Protein AF-A0A428Z2P2-F1 (afdb_monomer_lite)

Secondary structure (DSSP, 8-state):
-------EEEEEE-TTHHHHHHHHHHHS-TT-SSEEEEEE---SSS--SHHHHHHHHSSS-EEE--TTEE--TT-EEEPPTTSEEEEETTEEEEE-PPPBTTBSS-HHHHHHHHHHHHGGGEEEEEEEEPP----SS--SHHHHHHHHHHHHHTTTTSS-----------SSEEEEEEE--

Foldseek 3Di:
DPPQAQAEEEEEEEVVCLVVLLVVQLPDDQQFNHEYEYEYFDDADDWDCSQVSSVVSHNARGDAADAFAAGGGRYYHYHTAQWAFAAAQRHTHTHNDDDDVNGVNDSLRHVVRCCVHPNQSYKYKYKFAQDPDPDPDDDDRVVSVVVVCCSQVVPVPDDFDFDQPDQDDDDRITIGIGGGD

pLDDT: mean 74.67, std 24.57, range [29.12, 98.25]

Organism: Kibdelosporangium aridum (NCBI:txid2030)

Structure (mmCIF, N/CA/C/O backbone):
data_AF-A0A428Z2P2-F1
#
_entry.id   AF-A0A428Z2P2-F1
#
loop_
_atom_site.group_PDB
_atom_site.id
_atom_site.type_symbol
_atom_site.label_atom_id
_atom_site.label_alt_id
_atom_site.label_comp_id
_atom_site.label_asym_id
_atom_site.label_entity_id
_atom_site.label_seq_id
_atom_site.pdbx_PDB_ins_code
_atom_site.Cartn_x
_atom_site.Cartn_y
_atom_site.Cartn_z
_atom_site.occupancy
_atom_site.B_iso_or_equiv
_atom_site.auth_seq_id
_atom_site.auth_comp_id
_atom_site.auth_asym_id
_atom_site.auth_atom_id
_atom_site.pdbx_PDB_model_num
ATOM 1 N N . MET A 1 1 ? -14.274 22.679 12.645 1.00 42.59 1 MET A N 1
ATOM 2 C CA . MET A 1 1 ? -13.716 21.729 11.657 1.00 42.59 1 MET A CA 1
ATOM 3 C C . MET A 1 1 ? -13.720 20.343 12.272 1.00 42.59 1 MET A C 1
ATOM 5 O O . MET A 1 1 ? -13.243 20.205 13.392 1.00 42.59 1 MET A O 1
ATOM 9 N N . ALA A 1 2 ? -14.299 19.346 11.597 1.00 45.47 2 ALA A N 1
ATOM 10 C CA . ALA A 1 2 ? -14.124 17.954 12.011 1.00 45.47 2 ALA A CA 1
ATOM 11 C C . ALA A 1 2 ? -12.621 17.605 11.951 1.00 45.47 2 ALA A C 1
ATOM 13 O O . ALA A 1 2 ? -11.934 18.127 11.069 1.00 45.47 2 ALA A O 1
ATOM 14 N N . PRO A 1 3 ? -12.087 16.790 12.877 1.00 49.44 3 PRO A N 1
ATOM 15 C CA . PRO A 1 3 ? -10.676 16.415 12.845 1.00 49.44 3 PRO A CA 1
ATOM 16 C C . PRO A 1 3 ? -10.346 15.764 11.496 1.00 49.44 3 PRO A C 1
ATOM 18 O O . PRO A 1 3 ? -11.085 14.882 11.054 1.00 49.44 3 PRO A O 1
ATOM 21 N N . GLN A 1 4 ? -9.258 16.197 10.847 1.00 55.97 4 GLN A N 1
ATOM 22 C CA . GLN A 1 4 ? -8.753 15.543 9.637 1.00 55.97 4 GLN A CA 1
ATOM 23 C C . GLN A 1 4 ? -8.480 14.069 9.960 1.00 55.97 4 GLN A C 1
ATOM 25 O O . GLN A 1 4 ? -7.662 13.744 10.825 1.00 55.97 4 GLN A O 1
ATOM 30 N N . ARG A 1 5 ? -9.223 13.170 9.308 1.00 69.25 5 ARG A N 1
ATOM 31 C CA . ARG A 1 5 ? -9.044 11.725 9.442 1.00 69.25 5 ARG A CA 1
ATOM 32 C C . ARG A 1 5 ? -8.078 11.269 8.361 1.00 69.25 5 ARG A C 1
ATOM 34 O O . ARG A 1 5 ? -8.353 11.463 7.184 1.00 69.25 5 ARG A O 1
ATOM 41 N N . HIS A 1 6 ? -6.975 10.662 8.782 1.00 75.31 6 HIS A N 1
ATOM 42 C CA . HIS A 1 6 ? -6.112 9.914 7.881 1.00 75.31 6 HIS A CA 1
ATOM 43 C C . HIS A 1 6 ? -6.680 8.501 7.802 1.00 75.31 6 HIS A C 1
ATOM 45 O O . HIS A 1 6 ? -6.649 7.777 8.800 1.00 75.31 6 HIS A O 1
ATOM 51 N N . ASP A 1 7 ? -7.273 8.142 6.672 1.00 87.00 7 ASP A N 1
ATOM 52 C CA . ASP A 1 7 ? -7.962 6.862 6.493 1.00 87.00 7 ASP A CA 1
ATOM 53 C C . ASP A 1 7 ? -7.329 5.965 5.424 1.00 87.00 7 ASP A C 1
ATOM 55 O O . ASP A 1 7 ? -7.784 4.833 5.245 1.00 87.00 7 ASP A O 1
ATOM 59 N N . LEU A 1 8 ? -6.210 6.396 4.829 1.00 93.00 8 LEU A N 1
ATOM 60 C CA . LEU A 1 8 ? -5.333 5.553 4.022 1.00 93.00 8 LEU A CA 1
ATOM 61 C C . LEU A 1 8 ? -3.859 5.735 4.413 1.00 93.00 8 LEU A C 1
ATOM 63 O O . LEU A 1 8 ? -3.322 6.840 4.429 1.00 93.00 8 LEU A O 1
ATOM 67 N N . ILE A 1 9 ? -3.183 4.621 4.672 1.00 94.88 9 ILE A N 1
ATOM 68 C CA . ILE A 1 9 ? -1.730 4.543 4.823 1.00 94.88 9 ILE A CA 1
ATOM 69 C C . ILE A 1 9 ? -1.190 3.787 3.610 1.00 94.88 9 ILE A C 1
ATOM 71 O O . ILE A 1 9 ? -1.560 2.634 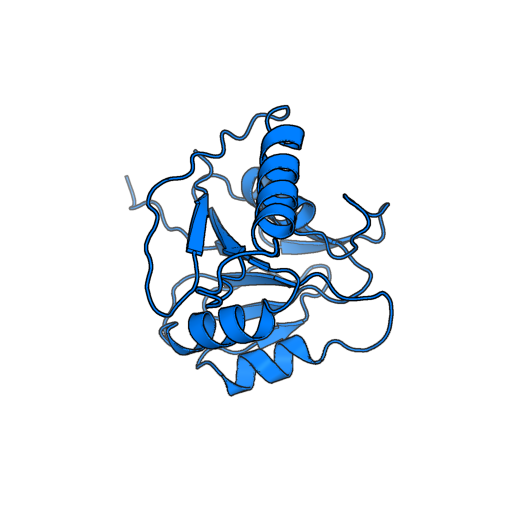3.396 1.00 94.88 9 ILE A O 1
ATOM 75 N N . VAL A 1 10 ? -0.324 4.409 2.816 1.00 94.88 10 VAL A N 1
ATOM 76 C CA . VAL A 1 10 ? 0.374 3.747 1.707 1.00 94.88 10 VAL A CA 1
ATOM 77 C C . VAL A 1 10 ? 1.792 3.397 2.139 1.00 94.88 10 VAL A C 1
ATOM 79 O O . VAL A 1 10 ? 2.497 4.229 2.702 1.00 94.88 10 VAL A O 1
ATOM 82 N N . VAL A 1 11 ? 2.204 2.153 1.916 1.00 94.75 11 VAL A N 1
ATOM 83 C CA . VAL A 1 11 ? 3.489 1.618 2.369 1.00 94.75 11 VAL A CA 1
ATOM 84 C C . VAL A 1 11 ? 4.257 1.060 1.183 1.00 94.75 11 VAL A C 1
ATOM 86 O O . VAL A 1 11 ? 3.736 0.220 0.450 1.00 94.75 11 VAL A O 1
ATOM 89 N N . GLY A 1 12 ? 5.495 1.503 1.003 1.00 92.94 12 GLY A N 1
ATOM 90 C CA . GLY A 1 12 ? 6.401 1.008 -0.025 1.00 92.94 12 GLY A CA 1
ATOM 91 C C . GLY A 1 12 ? 7.605 0.296 0.582 1.00 92.94 12 GLY A C 1
ATOM 92 O O . GLY A 1 12 ? 8.162 0.746 1.585 1.00 92.94 12 GLY A O 1
ATOM 93 N N . ALA A 1 13 ? 8.003 -0.831 -0.008 1.00 88.88 13 ALA A N 1
ATOM 94 C CA . ALA A 1 13 ? 9.204 -1.561 0.380 1.00 88.88 13 ALA A CA 1
ATOM 95 C C . ALA A 1 13 ? 9.860 -2.268 -0.824 1.00 88.88 13 ALA A C 1
ATOM 97 O O . ALA A 1 13 ? 9.191 -2.633 -1.792 1.00 88.88 13 ALA A O 1
ATOM 98 N N . SER A 1 14 ? 11.173 -2.493 -0.744 1.00 81.38 14 SER A N 1
ATOM 99 C CA . SER A 1 14 ? 11.978 -3.154 -1.789 1.00 81.38 14 SER A CA 1
ATOM 100 C C . SER A 1 14 ? 12.756 -4.352 -1.201 1.00 81.38 14 SER A C 1
ATOM 102 O O . SER A 1 14 ? 12.203 -5.122 -0.409 1.00 81.38 14 SER A O 1
ATOM 104 N N . ALA A 1 15 ? 14.024 -4.551 -1.574 1.00 68.75 15 ALA A N 1
ATOM 105 C CA . ALA A 1 15 ? 14.859 -5.672 -1.139 1.00 68.75 15 ALA A CA 1
ATOM 106 C C . ALA A 1 15 ? 14.936 -5.813 0.397 1.00 68.75 15 ALA A C 1
ATOM 108 O O . ALA A 1 15 ? 15.355 -4.900 1.107 1.00 68.75 15 ALA A O 1
ATOM 109 N N . GLY A 1 16 ? 14.555 -6.986 0.922 1.00 68.62 16 GLY A N 1
ATOM 110 C CA . GLY A 1 16 ? 14.500 -7.245 2.372 1.00 68.62 16 GLY A CA 1
ATOM 111 C C . GLY A 1 16 ? 13.356 -6.526 3.101 1.00 68.62 16 GLY A C 1
ATOM 112 O O . GLY A 1 16 ? 13.340 -6.460 4.326 1.00 68.62 16 GLY A O 1
ATOM 113 N N . GLY A 1 17 ? 12.397 -5.970 2.357 1.00 83.31 17 GLY A N 1
ATOM 114 C CA . GLY A 1 17 ? 11.257 -5.241 2.903 1.00 83.31 17 GLY A CA 1
ATOM 115 C C . GLY A 1 17 ? 10.197 -6.121 3.564 1.00 83.31 17 GLY A C 1
ATOM 116 O O . GLY A 1 17 ? 9.350 -5.606 4.288 1.00 83.31 17 GLY A O 1
ATOM 117 N N . VAL A 1 18 ? 10.224 -7.441 3.347 1.00 88.75 18 VAL A N 1
ATOM 118 C CA . VAL A 1 18 ? 9.233 -8.366 3.920 1.00 88.75 18 VAL A CA 1
ATOM 119 C C . VAL A 1 18 ? 9.318 -8.364 5.443 1.00 88.75 18 VAL A C 1
ATOM 121 O O . VAL A 1 18 ? 8.292 -8.251 6.104 1.00 88.75 18 VAL A O 1
ATOM 124 N N . GLU A 1 19 ? 10.515 -8.441 6.015 1.00 86.50 19 GLU A N 1
ATOM 125 C CA . GLU A 1 19 ? 10.742 -8.394 7.460 1.00 86.50 19 GLU A CA 1
ATOM 126 C C . GLU A 1 19 ? 10.279 -7.060 8.053 1.00 86.50 19 GLU A C 1
ATOM 128 O O . GLU A 1 19 ? 9.578 -7.054 9.064 1.00 86.50 19 GLU A O 1
ATOM 133 N N . ALA A 1 20 ? 10.589 -5.946 7.383 1.00 85.62 20 ALA A N 1
ATOM 134 C CA . ALA A 1 20 ? 10.140 -4.615 7.788 1.00 85.62 20 ALA A CA 1
ATOM 135 C C . ALA A 1 20 ? 8.607 -4.522 7.802 1.00 85.62 20 ALA A C 1
ATOM 137 O O . ALA A 1 20 ? 8.007 -4.075 8.781 1.00 85.62 20 ALA A O 1
ATOM 138 N N . LEU A 1 21 ? 7.960 -5.014 6.741 1.00 91.12 21 LEU A N 1
ATOM 139 C CA . LEU A 1 21 ? 6.506 -5.064 6.638 1.00 91.12 21 LEU A CA 1
ATOM 140 C C . LEU A 1 21 ? 5.900 -5.965 7.717 1.00 91.12 21 LEU A C 1
ATOM 142 O O . LEU A 1 21 ? 4.893 -5.592 8.307 1.00 91.12 21 LEU A O 1
ATOM 146 N N . ARG A 1 22 ? 6.505 -7.121 8.016 1.00 92.75 22 ARG A N 1
ATOM 147 C CA . ARG A 1 22 ? 6.051 -8.018 9.092 1.00 92.75 22 ARG A CA 1
ATOM 148 C C . ARG A 1 22 ? 6.098 -7.327 10.451 1.00 92.75 22 ARG A C 1
ATOM 150 O O . ARG A 1 22 ? 5.113 -7.395 11.182 1.00 92.75 22 ARG A O 1
ATOM 157 N N . SER A 1 23 ? 7.201 -6.650 10.761 1.00 89.38 23 SER A N 1
ATOM 158 C CA . SER A 1 23 ? 7.352 -5.878 11.997 1.00 89.38 23 SER A CA 1
ATOM 159 C C . SER A 1 23 ? 6.327 -4.748 12.079 1.00 89.38 23 SER A C 1
ATOM 161 O O . SER A 1 23 ? 5.662 -4.606 13.101 1.00 89.38 23 SER A O 1
ATOM 163 N N . LEU A 1 24 ? 6.120 -4.005 10.986 1.00 88.88 24 LEU A N 1
ATOM 164 C CA . LEU A 1 24 ? 5.107 -2.953 10.914 1.00 88.88 24 LEU A CA 1
ATOM 165 C C . LEU A 1 24 ? 3.704 -3.510 11.199 1.00 88.88 24 LEU A C 1
ATOM 167 O O . LEU A 1 24 ? 3.041 -3.059 12.133 1.00 88.88 24 LEU A O 1
ATOM 171 N N . VAL A 1 25 ? 3.254 -4.519 10.444 1.00 94.25 25 VAL A N 1
ATOM 172 C CA . VAL A 1 25 ? 1.882 -5.045 10.573 1.00 94.25 25 VAL A CA 1
ATOM 173 C C . VAL A 1 25 ? 1.624 -5.746 11.908 1.00 94.25 25 VAL A C 1
ATOM 175 O O . VAL A 1 25 ? 0.479 -5.770 12.359 1.00 94.25 25 VAL A O 1
ATOM 178 N N . ALA A 1 26 ? 2.662 -6.275 12.565 1.00 92.75 26 ALA A N 1
ATOM 179 C CA . ALA A 1 26 ? 2.562 -6.856 13.905 1.00 92.75 26 ALA A CA 1
ATOM 180 C C . ALA A 1 26 ? 2.195 -5.819 14.978 1.00 92.75 26 ALA A C 1
ATOM 182 O O . ALA A 1 26 ? 1.553 -6.155 15.975 1.00 92.75 26 ALA A O 1
ATOM 183 N N . THR A 1 27 ? 2.576 -4.556 14.765 1.00 91.75 27 THR A N 1
ATOM 184 C CA . THR A 1 27 ? 2.305 -3.452 15.699 1.00 91.75 27 THR A CA 1
ATOM 185 C C . THR A 1 27 ? 0.972 -2.750 15.455 1.00 91.75 27 THR A C 1
ATOM 187 O O . THR A 1 27 ? 0.522 -1.987 16.310 1.00 91.75 27 THR A O 1
ATOM 190 N N . LEU A 1 28 ? 0.312 -3.012 14.321 1.00 92.19 28 LEU A N 1
ATOM 191 C CA . LEU A 1 28 ? -0.944 -2.347 13.988 1.00 92.19 28 LEU A CA 1
ATOM 192 C C . LEU A 1 28 ? -2.079 -2.796 14.927 1.00 92.19 28 LEU A C 1
ATOM 194 O O . LEU A 1 28 ? -2.257 -3.999 15.168 1.00 92.19 28 LEU A O 1
ATOM 198 N N . PRO A 1 29 ? -2.880 -1.850 15.447 1.00 92.31 29 PRO A N 1
ATOM 199 C CA . PRO A 1 29 ? -4.005 -2.183 16.302 1.00 92.31 29 PRO A CA 1
ATOM 200 C C . PRO A 1 29 ? -5.135 -2.840 15.484 1.00 92.31 29 PRO A C 1
ATOM 202 O O . PRO A 1 29 ? -5.332 -2.500 14.316 1.00 92.31 29 PRO A O 1
ATOM 205 N N . PRO A 1 30 ? -5.898 -3.783 16.066 1.00 93.00 30 PRO A N 1
ATOM 206 C CA . PRO A 1 30 ? -6.979 -4.476 15.360 1.00 93.00 30 PRO A CA 1
ATOM 207 C C . PRO A 1 30 ? -8.170 -3.564 15.016 1.00 93.00 30 PRO A C 1
ATOM 209 O O . PRO A 1 30 ? -8.947 -3.888 14.125 1.00 93.00 30 PRO A O 1
ATOM 212 N N . ASP A 1 31 ? -8.316 -2.429 15.700 1.00 92.56 31 ASP A N 1
ATOM 213 C CA . ASP A 1 31 ? -9.352 -1.414 15.490 1.00 92.56 31 ASP A CA 1
ATOM 214 C C . ASP A 1 31 ? -8.843 -0.201 14.686 1.00 92.56 31 ASP A C 1
ATOM 216 O O . ASP A 1 31 ? -9.423 0.888 14.747 1.00 92.56 31 ASP A O 1
ATOM 220 N N . LEU A 1 32 ? -7.757 -0.381 13.918 1.00 93.38 32 LEU A N 1
ATOM 221 C CA . LEU A 1 32 ? -7.169 0.658 13.075 1.00 93.38 32 LEU A CA 1
ATOM 222 C C . LEU A 1 32 ? -8.231 1.299 12.167 1.00 93.38 32 LEU A C 1
ATOM 224 O O . LEU A 1 32 ? -8.764 0.674 11.249 1.00 93.38 32 LEU A O 1
ATOM 228 N N . ARG A 1 33 ? -8.488 2.594 12.376 1.00 94.00 33 ARG A N 1
ATOM 229 C CA . ARG A 1 33 ? -9.451 3.392 11.595 1.00 94.00 33 ARG A CA 1
ATOM 230 C C . ARG A 1 33 ? -8.862 3.926 10.283 1.00 94.00 33 ARG A C 1
ATOM 232 O O . ARG A 1 33 ? -9.156 5.051 9.896 1.00 94.00 33 ARG A O 1
ATOM 239 N N . ALA A 1 34 ? -8.031 3.121 9.629 1.00 94.12 34 ALA A N 1
ATOM 240 C CA . ALA A 1 34 ? -7.416 3.406 8.339 1.00 94.12 34 ALA A CA 1
ATOM 241 C C . ALA A 1 34 ? -7.240 2.110 7.539 1.00 94.12 34 ALA A C 1
ATOM 243 O O . ALA A 1 34 ? -7.128 1.023 8.115 1.00 94.12 34 ALA A O 1
ATOM 244 N N . ALA A 1 35 ? -7.245 2.219 6.215 1.00 96.81 35 ALA A N 1
ATOM 245 C CA . ALA A 1 35 ? -6.783 1.169 5.321 1.00 96.81 35 ALA A CA 1
ATOM 246 C C . ALA A 1 35 ? -5.256 1.228 5.205 1.00 96.81 35 ALA A C 1
ATOM 248 O O . ALA A 1 35 ? -4.665 2.300 5.336 1.00 96.81 35 ALA A O 1
ATOM 249 N N . VAL A 1 36 ? -4.617 0.095 4.916 1.00 97.56 36 VAL A N 1
ATOM 250 C CA . VAL A 1 36 ? -3.180 0.049 4.616 1.00 97.56 36 VAL A CA 1
ATOM 251 C C . VAL A 1 36 ? -2.989 -0.544 3.228 1.00 97.56 36 VAL A C 1
ATOM 253 O O . VAL A 1 36 ? -3.331 -1.700 3.016 1.00 97.56 36 VAL A O 1
ATOM 256 N N . ALA A 1 37 ? -2.449 0.214 2.281 1.00 97.88 37 ALA A N 1
ATOM 257 C CA . ALA A 1 37 ? -2.091 -0.280 0.956 1.00 97.88 37 ALA A CA 1
ATOM 258 C C . ALA A 1 37 ? -0.576 -0.479 0.878 1.00 97.88 37 ALA A C 1
ATOM 260 O O . ALA A 1 37 ? 0.182 0.423 1.212 1.00 97.88 37 ALA A O 1
ATOM 261 N N . VAL A 1 38 ? -0.127 -1.657 0.460 1.00 96.75 38 VAL A N 1
ATOM 262 C CA . VAL A 1 38 ? 1.280 -2.062 0.495 1.00 96.75 38 VAL A CA 1
ATOM 263 C C . VAL A 1 38 ? 1.753 -2.403 -0.907 1.00 96.75 38 VAL A C 1
ATOM 265 O O . VAL A 1 38 ? 1.207 -3.305 -1.542 1.00 96.75 38 VAL A O 1
ATOM 268 N N . VAL A 1 39 ? 2.822 -1.753 -1.354 1.00 95.12 39 VAL A N 1
ATOM 269 C CA . VAL A 1 39 ? 3.609 -2.175 -2.512 1.00 95.12 39 VAL A CA 1
ATOM 270 C C . VAL A 1 39 ? 4.934 -2.745 -2.024 1.00 95.12 39 VAL A C 1
ATOM 272 O O . VAL A 1 39 ? 5.695 -2.085 -1.321 1.00 95.12 39 VAL A O 1
ATOM 275 N N . LEU A 1 40 ? 5.212 -3.977 -2.436 1.00 92.31 40 LEU A N 1
ATOM 276 C CA . LEU A 1 40 ? 6.536 -4.581 -2.373 1.00 92.31 40 LEU A CA 1
ATOM 277 C C . LEU A 1 40 ? 7.006 -4.778 -3.814 1.00 92.31 40 LEU A C 1
ATOM 279 O O . LEU A 1 40 ? 6.252 -5.339 -4.611 1.00 92.31 40 LEU A O 1
ATOM 283 N N . HIS A 1 41 ? 8.221 -4.345 -4.152 1.00 88.25 41 HIS A N 1
ATOM 284 C CA . HIS A 1 41 ? 8.806 -4.670 -5.454 1.00 88.25 41 HIS A CA 1
ATOM 285 C C . HIS A 1 41 ? 8.961 -6.192 -5.573 1.00 88.25 41 HIS A C 1
ATOM 287 O O . HIS A 1 41 ? 9.747 -6.819 -4.864 1.00 88.25 41 HIS A O 1
ATOM 293 N N . LEU A 1 42 ? 8.158 -6.786 -6.453 1.00 79.12 42 LEU A N 1
ATOM 294 C CA . LEU A 1 42 ? 8.101 -8.221 -6.702 1.00 79.12 42 LEU A CA 1
ATOM 295 C C . LEU A 1 42 ? 8.470 -8.496 -8.165 1.00 79.12 42 LEU A C 1
ATOM 297 O O . LEU A 1 42 ? 8.139 -7.683 -9.032 1.00 79.12 42 LEU A O 1
ATOM 301 N N . PRO A 1 43 ? 9.137 -9.625 -8.462 1.00 74.25 43 PRO A N 1
ATOM 302 C CA . PRO A 1 43 ? 9.359 -10.046 -9.838 1.00 74.25 43 PRO A CA 1
ATOM 303 C C . PRO A 1 43 ? 8.028 -10.333 -10.548 1.00 74.25 43 PRO A C 1
ATOM 305 O O . PRO A 1 43 ? 7.017 -10.652 -9.918 1.00 74.25 43 PRO A O 1
ATOM 308 N N . VAL A 1 44 ? 8.046 -10.240 -11.878 1.00 74.69 44 VAL A N 1
ATOM 309 C CA . VAL A 1 44 ? 6.891 -10.557 -12.724 1.00 74.69 44 VAL A CA 1
ATOM 310 C C . VAL A 1 44 ? 6.606 -12.061 -12.645 1.00 74.69 44 VAL A C 1
ATOM 312 O O . VAL A 1 44 ? 7.455 -12.874 -13.008 1.00 74.69 44 VAL A O 1
ATOM 315 N N . GLY A 1 45 ? 5.406 -12.429 -12.189 1.00 68.75 45 GLY A N 1
ATOM 316 C CA . GLY A 1 45 ? 4.888 -13.798 -12.253 1.00 68.75 45 GLY A CA 1
ATOM 317 C C . GLY A 1 45 ? 4.404 -14.381 -10.922 1.00 68.75 45 GLY A C 1
ATOM 318 O O . GLY A 1 45 ? 4.990 -14.176 -9.862 1.00 68.75 45 GLY A O 1
ATOM 319 N N . GLY A 1 46 ? 3.333 -15.175 -11.007 1.00 67.88 46 GLY A N 1
ATOM 320 C CA . GLY A 1 46 ? 2.809 -15.979 -9.903 1.00 67.88 46 GLY A CA 1
ATOM 321 C C . GLY A 1 46 ? 1.865 -15.248 -8.945 1.00 67.88 46 GLY A C 1
ATOM 322 O O . GLY A 1 46 ? 1.581 -14.058 -9.063 1.00 67.88 46 GLY A O 1
ATOM 323 N N . VAL A 1 47 ? 1.351 -16.007 -7.977 1.00 76.94 47 VAL A N 1
ATOM 324 C CA . VAL A 1 47 ? 0.538 -15.475 -6.879 1.00 76.94 47 VAL A CA 1
ATOM 325 C C . VAL A 1 47 ? 1.477 -14.985 -5.785 1.00 76.94 47 VAL A C 1
ATOM 327 O O . VAL A 1 47 ? 2.310 -15.742 -5.289 1.00 76.94 47 VAL A O 1
ATOM 330 N N . SER A 1 48 ? 1.331 -13.725 -5.378 1.00 85.12 48 SER A N 1
ATOM 331 C CA . SER A 1 48 ? 2.112 -13.196 -4.263 1.00 85.12 48 SER A CA 1
ATOM 332 C C . SER A 1 48 ? 1.735 -13.899 -2.958 1.00 85.12 48 SER A C 1
ATOM 334 O O . SER A 1 48 ? 0.569 -13.926 -2.563 1.00 85.12 48 SER A O 1
ATOM 336 N N . ALA A 1 49 ? 2.735 -14.419 -2.244 1.00 90.38 49 ALA A N 1
ATOM 337 C CA . ALA A 1 49 ? 2.564 -14.921 -0.881 1.00 90.38 49 ALA A CA 1
ATOM 338 C C . ALA A 1 49 ? 2.448 -13.786 0.155 1.00 90.38 49 ALA A C 1
ATOM 340 O O . ALA A 1 49 ? 2.141 -14.048 1.322 1.00 90.38 49 ALA A O 1
ATOM 341 N N . LEU A 1 50 ? 2.676 -12.529 -0.250 1.00 92.50 50 LEU A N 1
ATOM 342 C CA . LEU A 1 50 ? 2.722 -11.376 0.647 1.00 92.50 50 LEU A CA 1
ATOM 343 C C . LEU A 1 50 ? 1.443 -11.206 1.483 1.00 92.50 50 LEU A C 1
ATOM 345 O O . LEU A 1 50 ? 1.584 -11.099 2.703 1.00 92.50 50 LEU A O 1
ATOM 349 N N . PRO A 1 51 ? 0.211 -11.274 0.925 1.00 94.81 51 PRO A N 1
ATOM 350 C CA . PRO A 1 51 ? -0.995 -11.189 1.744 1.00 94.81 51 PRO A CA 1
ATOM 351 C C . PRO A 1 51 ? -1.014 -12.224 2.871 1.00 94.81 51 PRO A C 1
ATOM 353 O O . PRO A 1 51 ? -1.328 -11.906 4.015 1.00 94.81 51 PRO A O 1
ATOM 356 N N . HIS A 1 52 ? -0.618 -13.464 2.572 1.00 95.38 52 HIS A N 1
ATOM 357 C CA . HIS A 1 52 ? -0.598 -14.546 3.550 1.00 95.38 52 HIS A CA 1
ATOM 358 C C . HIS A 1 52 ? 0.480 -14.342 4.625 1.00 95.38 52 HIS A C 1
ATOM 360 O O . HIS A 1 52 ? 0.233 -14.589 5.806 1.00 95.38 52 HIS A O 1
ATOM 366 N N . ILE A 1 53 ? 1.668 -13.872 4.237 1.00 94.75 53 ILE A N 1
ATOM 367 C CA . ILE A 1 53 ? 2.772 -13.572 5.160 1.00 94.75 53 ILE A CA 1
ATOM 368 C C . ILE A 1 53 ? 2.374 -12.463 6.140 1.00 94.75 53 ILE A C 1
ATOM 370 O O . ILE A 1 53 ? 2.543 -12.625 7.352 1.00 94.75 53 ILE A O 1
ATOM 374 N N . LEU A 1 54 ? 1.811 -11.365 5.632 1.00 95.69 54 LEU A N 1
ATOM 375 C CA . LEU A 1 54 ? 1.403 -10.230 6.460 1.00 95.69 54 LEU A CA 1
ATOM 376 C C . LEU A 1 54 ? 0.218 -10.587 7.358 1.00 95.69 54 LEU A C 1
ATOM 378 O O . LEU A 1 54 ? 0.257 -10.284 8.547 1.00 95.69 54 LEU A O 1
ATOM 382 N N . ARG A 1 55 ? -0.770 -11.330 6.841 1.00 96.06 55 ARG A N 1
ATOM 383 C CA . ARG A 1 55 ? -1.909 -11.815 7.637 1.00 96.06 55 ARG A CA 1
ATOM 384 C C . ARG A 1 55 ? -1.470 -12.662 8.830 1.00 96.06 55 ARG A C 1
ATOM 386 O O . ARG A 1 55 ? -2.083 -12.587 9.882 1.00 96.06 55 ARG A O 1
ATOM 393 N N . ARG A 1 56 ? -0.425 -13.485 8.678 1.00 96.50 56 ARG A N 1
ATOM 394 C CA . ARG A 1 56 ? 0.126 -14.289 9.788 1.00 96.50 56 ARG A CA 1
ATOM 395 C C . ARG A 1 56 ? 0.933 -13.468 10.791 1.00 96.50 56 ARG A C 1
ATOM 397 O O . ARG A 1 56 ? 1.159 -13.940 11.898 1.00 96.50 56 ARG A O 1
ATOM 404 N N . SER A 1 57 ? 1.410 -12.294 10.389 1.00 95.38 57 SER A N 1
ATOM 405 C CA . SER A 1 57 ? 2.282 -11.458 11.216 1.00 95.38 57 SER A CA 1
ATOM 406 C C . SER A 1 57 ? 1.512 -10.373 11.974 1.00 95.38 57 SER A C 1
ATOM 408 O O . SER A 1 57 ? 2.019 -9.881 12.972 1.00 95.38 57 SER A O 1
ATOM 410 N N . GLY A 1 58 ? 0.304 -10.010 11.529 1.00 93.88 58 GLY A N 1
ATOM 411 C CA . GLY A 1 58 ? -0.522 -8.957 12.122 1.00 93.88 58 GLY A CA 1
ATOM 412 C C . GLY A 1 58 ? -1.914 -9.422 12.554 1.00 93.88 58 GLY A C 1
ATOM 413 O O . GLY A 1 58 ? -2.276 -10.588 12.427 1.00 93.88 58 GLY A O 1
ATOM 414 N N . LYS A 1 59 ? -2.703 -8.477 13.078 1.00 94.69 59 LYS A N 1
ATOM 415 C CA . LYS A 1 59 ? -4.079 -8.714 13.561 1.00 94.69 59 LYS A CA 1
ATOM 416 C C . LYS A 1 59 ? -5.159 -8.348 12.542 1.00 94.69 59 LYS A C 1
ATOM 418 O O . LYS A 1 59 ? -6.295 -8.792 12.672 1.00 94.69 59 LYS A O 1
ATOM 423 N N . LEU A 1 60 ? -4.817 -7.511 11.565 1.00 96.94 60 LEU A N 1
ATOM 424 C CA . LEU A 1 60 ? -5.748 -7.052 10.541 1.00 96.94 60 LEU A CA 1
ATOM 425 C C . LEU A 1 60 ? -5.872 -8.089 9.415 1.00 96.94 60 LEU A C 1
ATOM 427 O O . LEU A 1 60 ? -4.887 -8.759 9.087 1.00 96.94 60 LEU A O 1
ATOM 431 N N . PRO A 1 61 ? -7.053 -8.220 8.786 1.00 97.12 61 PRO A N 1
ATOM 432 C CA . PRO A 1 61 ? -7.185 -8.983 7.557 1.00 97.12 61 PRO A CA 1
ATOM 433 C C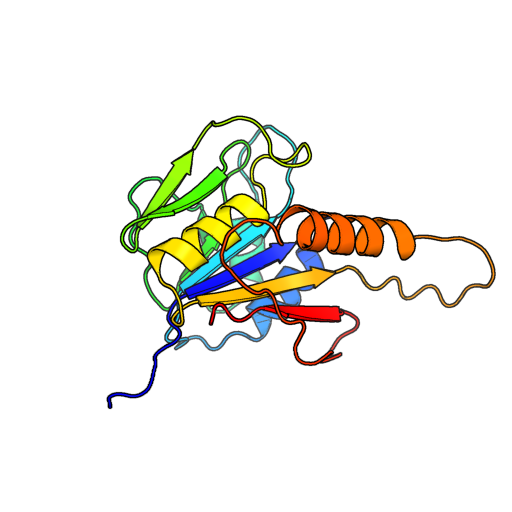 . PRO A 1 61 ? -6.267 -8.403 6.477 1.00 97.12 61 PRO A C 1
ATOM 435 O O . PRO A 1 61 ? -6.235 -7.192 6.253 1.00 97.12 61 PRO A O 1
ATOM 438 N N . THR A 1 62 ? -5.562 -9.290 5.776 1.00 97.62 62 THR A N 1
ATOM 439 C CA . THR A 1 62 ? -4.747 -8.924 4.617 1.00 97.62 62 THR A CA 1
ATOM 440 C C . THR A 1 62 ? -5.226 -9.658 3.378 1.00 97.62 62 THR A C 1
ATOM 442 O O . THR A 1 62 ? -5.370 -10.885 3.391 1.00 97.62 62 THR A O 1
ATOM 445 N N . VAL A 1 63 ? -5.433 -8.907 2.301 1.00 97.06 63 VAL A N 1
ATOM 446 C CA . VAL A 1 63 ? -5.881 -9.399 0.994 1.00 97.06 63 VAL A CA 1
ATOM 447 C C . VAL A 1 63 ? -5.016 -8.818 -0.124 1.00 97.06 63 VAL A C 1
ATOM 449 O O . VAL A 1 63 ? -4.299 -7.840 0.078 1.00 97.06 63 VAL A O 1
ATOM 452 N N . SER A 1 64 ? -5.058 -9.429 -1.308 1.00 96.50 64 SER A N 1
ATOM 453 C CA . SER A 1 64 ? -4.516 -8.786 -2.508 1.00 96.50 64 SER A CA 1
ATOM 454 C C . SER A 1 64 ? -5.449 -7.651 -2.928 1.00 96.50 64 SER A C 1
ATOM 456 O O . SER A 1 64 ? -6.667 -7.832 -2.895 1.00 96.50 64 SER A O 1
ATOM 458 N N . ALA A 1 65 ? -4.900 -6.506 -3.329 1.00 96.81 65 ALA A N 1
ATOM 459 C CA . ALA A 1 65 ? -5.682 -5.444 -3.947 1.00 96.81 65 ALA A CA 1
ATOM 460 C C . ALA A 1 65 ? -6.294 -5.964 -5.255 1.00 96.81 65 ALA A C 1
ATOM 462 O O . ALA A 1 65 ? -5.620 -6.631 -6.043 1.00 96.81 65 ALA A O 1
ATOM 463 N N . GLY A 1 66 ? -7.576 -5.677 -5.457 1.00 96.25 66 GLY A N 1
ATOM 464 C CA . GLY A 1 66 ? -8.340 -6.038 -6.644 1.00 96.25 66 GLY A CA 1
ATOM 465 C C . GLY A 1 66 ? -8.914 -4.792 -7.302 1.00 96.25 66 GLY A C 1
ATOM 466 O O . GLY A 1 66 ? -9.184 -3.794 -6.634 1.00 96.25 66 GLY A O 1
ATOM 467 N N . ASN A 1 67 ? -9.102 -4.854 -8.617 1.00 97.06 67 ASN A N 1
ATOM 468 C CA . ASN A 1 67 ? -9.643 -3.735 -9.377 1.00 97.06 67 ASN A CA 1
ATOM 469 C C . ASN A 1 67 ? -11.087 -3.416 -8.944 1.00 97.06 67 ASN A C 1
ATOM 471 O O . ASN A 1 67 ? -11.915 -4.322 -8.856 1.00 97.06 67 ASN A O 1
ATOM 475 N N . GLY A 1 68 ? -11.379 -2.142 -8.677 1.00 96.31 68 GLY A N 1
ATOM 476 C CA . GLY A 1 68 ? -12.676 -1.657 -8.194 1.00 96.31 68 GLY A CA 1
ATOM 477 C C . GLY A 1 68 ? -12.949 -1.929 -6.711 1.00 96.31 68 GLY A C 1
ATOM 478 O O . GLY A 1 68 ? -14.056 -1.682 -6.231 1.00 96.31 68 GLY A O 1
ATOM 479 N N . MET A 1 69 ? -11.979 -2.458 -5.955 1.00 97.19 69 MET A N 1
ATOM 480 C CA . MET A 1 69 ? -12.173 -2.674 -4.522 1.00 97.19 69 MET A CA 1
ATOM 481 C C . MET A 1 69 ? -12.178 -1.336 -3.772 1.00 97.19 69 MET A C 1
ATOM 483 O O . MET A 1 69 ? -11.242 -0.556 -3.934 1.00 97.19 69 MET A O 1
ATOM 487 N N . PRO A 1 70 ? -13.167 -1.071 -2.901 1.00 96.31 70 PRO A N 1
ATOM 488 C CA . PRO A 1 70 ? -13.177 0.149 -2.102 1.00 96.31 70 PRO A CA 1
ATOM 489 C C . PRO A 1 70 ? -12.060 0.140 -1.054 1.00 96.31 70 PRO A C 1
ATOM 491 O O . PRO A 1 70 ? -11.762 -0.899 -0.455 1.00 96.31 70 PRO A O 1
ATOM 494 N N . VAL A 1 71 ? -11.501 1.315 -0.767 1.00 95.12 71 VAL A N 1
ATOM 495 C CA . VAL A 1 71 ? -10.541 1.518 0.323 1.00 95.12 71 VAL A CA 1
ATOM 496 C C . VAL A 1 71 ? -11.282 1.413 1.661 1.00 95.12 71 VAL A C 1
ATOM 498 O O . VAL A 1 71 ? -11.913 2.361 2.125 1.00 95.12 71 VAL A O 1
ATOM 501 N N . ARG A 1 72 ? -11.254 0.227 2.288 1.00 95.44 72 ARG A N 1
ATOM 502 C CA . ARG A 1 72 ? -11.935 -0.013 3.577 1.00 95.44 72 ARG A CA 1
ATOM 503 C C . ARG A 1 72 ? -10.972 0.032 4.766 1.00 95.44 72 ARG A C 1
ATOM 505 O O . ARG A 1 72 ? -9.986 -0.713 4.745 1.00 95.44 72 ARG A O 1
ATOM 512 N N . PRO A 1 73 ? -11.284 0.812 5.821 1.00 95.25 73 PRO A N 1
ATOM 513 C CA . PRO A 1 73 ? -10.532 0.800 7.070 1.00 95.25 73 PRO A CA 1
ATOM 514 C C . PRO A 1 73 ? -10.415 -0.590 7.700 1.00 95.25 73 PRO A C 1
ATOM 516 O O . PRO A 1 73 ? -11.288 -1.441 7.525 1.00 95.25 73 PRO A O 1
ATOM 519 N N . GLY A 1 74 ? -9.336 -0.813 8.451 1.00 95.94 74 GLY A N 1
ATOM 520 C CA . GLY A 1 74 ? -9.092 -2.072 9.154 1.00 95.94 74 GLY A CA 1
ATOM 521 C C . GLY A 1 74 ? -8.704 -3.228 8.231 1.00 95.94 74 GLY A C 1
ATOM 522 O O . GLY A 1 74 ? -8.834 -4.382 8.618 1.00 95.94 74 GLY A O 1
ATOM 523 N N . THR A 1 75 ? -8.255 -2.945 7.005 1.00 97.62 75 THR A N 1
ATOM 524 C CA . THR A 1 75 ? -7.801 -3.961 6.045 1.00 97.62 75 THR A CA 1
ATOM 525 C C . THR A 1 75 ? -6.462 -3.567 5.439 1.00 97.62 75 THR A C 1
ATOM 527 O O . THR A 1 75 ? -6.222 -2.394 5.142 1.00 97.62 75 THR A O 1
ATOM 530 N N . ILE A 1 76 ? -5.600 -4.564 5.247 1.00 98.25 76 ILE A N 1
ATOM 531 C CA . ILE A 1 76 ? -4.327 -4.431 4.545 1.00 98.25 76 ILE A CA 1
ATOM 532 C C . ILE A 1 76 ? -4.492 -4.974 3.118 1.00 98.25 76 ILE A C 1
ATOM 534 O O . ILE A 1 76 ? -4.909 -6.116 2.920 1.00 98.25 76 ILE A O 1
ATOM 538 N N . TYR A 1 77 ? -4.136 -4.171 2.124 1.00 98.19 77 TYR A N 1
ATOM 539 C CA . TYR A 1 77 ? -4.199 -4.489 0.703 1.00 98.19 77 TYR A CA 1
ATOM 540 C C . TYR A 1 77 ? -2.785 -4.576 0.150 1.00 98.19 77 TYR A C 1
ATOM 542 O O . TYR A 1 77 ? -2.079 -3.576 0.090 1.00 98.19 77 TYR A O 1
ATOM 550 N N . ALA A 1 78 ? -2.353 -5.764 -0.254 1.00 97.06 78 ALA A N 1
ATOM 551 C CA . ALA A 1 78 ? -1.070 -5.939 -0.919 1.00 97.06 78 ALA A CA 1
ATOM 552 C C . ALA A 1 78 ? -1.246 -5.826 -2.436 1.00 97.06 78 ALA A C 1
ATOM 554 O O . ALA A 1 78 ? -2.110 -6.490 -3.009 1.00 97.06 78 ALA A O 1
ATOM 555 N N . ALA A 1 79 ? -0.416 -5.014 -3.083 1.00 96.00 79 ALA A N 1
ATOM 556 C CA . ALA A 1 79 ? -0.397 -4.893 -4.530 1.00 96.00 79 ALA A CA 1
ATOM 557 C C . ALA A 1 79 ? -0.086 -6.257 -5.179 1.00 96.00 79 ALA A C 1
ATOM 559 O O . ALA A 1 79 ? 0.877 -6.923 -4.772 1.00 96.00 79 ALA A O 1
ATOM 560 N N . PRO A 1 80 ? -0.884 -6.705 -6.164 1.00 94.75 80 PRO A N 1
ATOM 561 C CA . PRO A 1 80 ? -0.582 -7.925 -6.893 1.00 94.75 80 PRO A CA 1
ATOM 562 C C . PRO A 1 80 ? 0.658 -7.736 -7.784 1.00 94.75 80 PRO A C 1
ATOM 564 O O . PRO A 1 80 ? 0.939 -6.619 -8.227 1.00 94.75 80 PRO A O 1
ATOM 567 N N . PRO A 1 81 ? 1.397 -8.819 -8.087 1.00 92.75 81 PRO A N 1
ATOM 568 C CA . PRO A 1 81 ? 2.479 -8.780 -9.063 1.00 92.75 81 PRO A CA 1
ATOM 569 C C . PRO A 1 81 ? 1.983 -8.320 -10.437 1.00 92.75 81 PRO A C 1
ATOM 571 O O . PRO A 1 81 ? 0.827 -8.544 -10.807 1.00 92.75 81 PRO A O 1
ATOM 574 N N . ASP A 1 82 ? 2.878 -7.705 -11.204 1.00 92.62 82 ASP A N 1
ATOM 575 C CA . ASP A 1 82 ? 2.648 -7.297 -12.593 1.00 92.62 82 ASP A CA 1
ATOM 576 C C . ASP A 1 82 ? 1.504 -6.288 -12.814 1.00 92.62 82 ASP A C 1
ATOM 578 O O . ASP A 1 82 ? 1.127 -6.022 -13.949 1.00 92.62 82 ASP A O 1
ATOM 582 N N . HIS A 1 83 ? 0.992 -5.646 -11.758 1.00 94.94 83 HIS A N 1
ATOM 583 C CA . HIS A 1 83 ? 0.027 -4.550 -11.878 1.00 94.94 83 HIS A CA 1
ATOM 584 C C . HIS A 1 83 ? 0.410 -3.386 -10.970 1.00 94.94 83 HIS A C 1
ATOM 586 O O . HIS A 1 83 ? 0.706 -3.578 -9.794 1.00 94.94 83 HIS A O 1
ATOM 592 N N . HIS A 1 84 ? 0.343 -2.156 -11.473 1.00 96.00 84 HIS A N 1
ATOM 593 C CA . HIS A 1 84 ? 0.326 -0.988 -10.598 1.00 96.00 84 HIS A CA 1
ATOM 594 C C . HIS A 1 84 ? -0.989 -0.974 -9.825 1.00 96.00 84 HIS A C 1
ATOM 596 O O . HIS A 1 84 ? -2.057 -1.104 -10.418 1.00 96.00 84 HIS A O 1
ATOM 602 N N . THR A 1 85 ? -0.909 -0.812 -8.507 1.00 97.38 85 THR A N 1
ATOM 603 C CA . THR A 1 85 ? -2.083 -0.534 -7.675 1.00 97.38 85 THR A CA 1
ATOM 604 C C . THR A 1 85 ? -2.196 0.971 -7.522 1.00 97.38 85 THR A C 1
ATOM 606 O O . THR A 1 85 ? -1.310 1.597 -6.948 1.00 97.38 85 THR A O 1
ATOM 609 N N . LEU A 1 86 ? -3.262 1.537 -8.068 1.00 97.12 86 LEU A N 1
ATOM 610 C CA . LEU A 1 86 ? -3.581 2.956 -8.014 1.00 97.12 86 LEU A CA 1
ATOM 611 C C . LEU A 1 86 ? -4.766 3.184 -7.078 1.00 97.12 86 LEU A C 1
ATOM 613 O O . LEU A 1 86 ? -5.559 2.268 -6.860 1.00 97.12 86 LEU A O 1
ATOM 617 N N . VAL A 1 87 ? -4.912 4.405 -6.573 1.00 96.06 87 VAL A N 1
ATOM 618 C CA . VAL A 1 87 ? -6.121 4.858 -5.875 1.00 96.06 87 VAL A CA 1
ATOM 619 C C . VAL A 1 87 ? -6.811 5.925 -6.714 1.00 96.06 87 VAL A C 1
ATOM 621 O O . VAL A 1 87 ? -6.188 6.916 -7.087 1.00 96.06 87 VAL A O 1
ATOM 624 N N . ILE A 1 88 ? -8.082 5.700 -7.035 1.00 93.81 88 ILE A N 1
ATOM 625 C CA . ILE A 1 88 ? -8.933 6.608 -7.809 1.00 93.81 88 ILE A CA 1
ATOM 626 C C . ILE A 1 88 ? -10.316 6.590 -7.157 1.00 93.81 88 ILE A C 1
ATOM 628 O O . ILE A 1 88 ? -10.878 5.514 -6.972 1.00 93.81 88 ILE A O 1
ATOM 632 N N . GLU A 1 89 ? -10.847 7.758 -6.791 1.00 90.25 89 GLU A N 1
ATOM 633 C CA . GLU A 1 89 ? -12.189 7.909 -6.197 1.00 90.25 89 GLU A CA 1
ATOM 634 C C . GLU A 1 89 ? -12.441 6.961 -5.001 1.00 90.25 89 GLU A C 1
ATOM 636 O O . GLU A 1 89 ? -13.467 6.288 -4.916 1.00 90.25 89 GLU A O 1
ATOM 641 N N . ASP A 1 90 ? -11.483 6.879 -4.068 1.00 89.31 90 ASP A N 1
ATOM 642 C CA . ASP A 1 90 ? -11.531 5.992 -2.889 1.00 89.31 90 ASP A CA 1
ATOM 643 C C . ASP A 1 90 ? -11.624 4.479 -3.231 1.00 89.31 90 ASP A C 1
ATOM 645 O O . ASP A 1 90 ? -12.041 3.654 -2.406 1.00 89.31 90 ASP A O 1
ATOM 649 N N . GLN A 1 91 ? -11.194 4.081 -4.434 1.00 96.12 91 GLN A N 1
ATOM 650 C CA . GLN A 1 91 ? -11.114 2.688 -4.885 1.00 96.12 91 GLN A CA 1
ATOM 651 C C . GLN A 1 91 ? -9.721 2.326 -5.399 1.00 96.12 91 GLN A C 1
ATOM 653 O O . GLN A 1 91 ? -8.987 3.159 -5.928 1.00 96.12 91 GLN A O 1
ATOM 658 N N . PHE A 1 92 ? -9.369 1.046 -5.287 1.00 98.00 92 PHE A N 1
ATOM 659 C CA . PHE A 1 92 ? -8.178 0.496 -5.916 1.00 98.00 92 PHE A CA 1
ATOM 660 C C . PHE A 1 92 ? -8.423 0.224 -7.397 1.00 98.00 92 PHE A C 1
ATOM 662 O O . PHE A 1 92 ? -9.355 -0.494 -7.760 1.00 98.00 92 PHE A O 1
ATOM 669 N N . VAL A 1 93 ? -7.538 0.731 -8.249 1.00 98.00 93 VAL A N 1
ATOM 670 C CA . VAL A 1 93 ? -7.524 0.457 -9.688 1.00 98.00 93 VAL A CA 1
ATOM 671 C C . VAL A 1 93 ? -6.224 -0.247 -10.041 1.00 98.00 93 VAL A C 1
ATOM 673 O O . VAL A 1 93 ? -5.141 0.210 -9.679 1.00 98.00 93 VAL A O 1
ATOM 676 N N . LEU A 1 9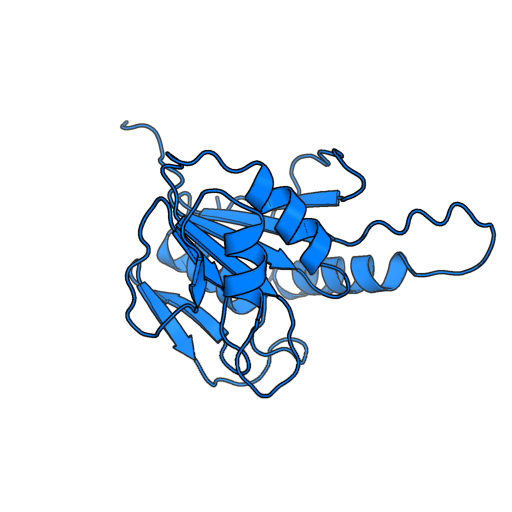4 ? -6.323 -1.380 -10.734 1.00 97.38 94 LEU A N 1
ATOM 677 C CA . LEU A 1 94 ? -5.157 -2.124 -11.198 1.00 97.38 94 LEU A CA 1
ATOM 678 C C . LEU A 1 94 ? -4.841 -1.735 -12.638 1.00 97.38 94 LEU A C 1
ATOM 680 O O . LEU A 1 94 ? -5.691 -1.846 -13.517 1.00 97.38 94 LEU A O 1
ATOM 684 N N . SER A 1 95 ? -3.607 -1.303 -12.881 1.00 95.56 95 SER A N 1
ATOM 685 C CA . SER A 1 95 ? -3.139 -0.896 -14.205 1.00 95.56 95 SER A CA 1
ATOM 686 C C . SER A 1 95 ? -1.973 -1.761 -14.671 1.00 95.56 95 SER A C 1
ATOM 688 O O . SER A 1 95 ? -0.999 -1.959 -13.944 1.00 95.56 95 SER A O 1
ATOM 690 N N . HIS A 1 96 ? -2.051 -2.225 -15.919 1.00 94.88 96 HIS A N 1
ATOM 691 C CA . HIS A 1 96 ? -0.952 -2.885 -16.636 1.00 94.88 96 HIS A CA 1
A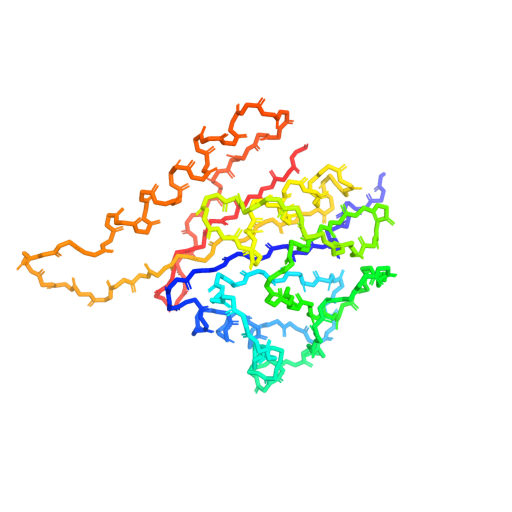TOM 692 C C . HIS A 1 96 ? -0.163 -1.888 -17.506 1.00 94.88 96 HIS A C 1
ATOM 694 O O . HIS A 1 96 ? 0.356 -2.223 -18.566 1.00 94.88 96 HIS A O 1
ATOM 700 N N . GLY A 1 97 ? -0.104 -0.620 -17.088 1.00 91.50 97 GLY A N 1
ATOM 701 C CA . GLY A 1 97 ? 0.712 0.401 -17.748 1.00 91.50 97 GLY A CA 1
ATOM 702 C C . GLY A 1 97 ? 2.216 0.079 -17.724 1.00 91.50 97 GLY A C 1
ATOM 703 O O . GLY A 1 97 ? 2.629 -0.884 -17.070 1.00 91.50 97 GLY A O 1
ATOM 704 N N . PRO A 1 98 ? 3.049 0.861 -18.436 1.00 92.00 98 PRO A N 1
ATOM 705 C CA . PRO A 1 98 ? 4.501 0.681 -18.447 1.00 92.00 98 PRO A CA 1
ATOM 706 C C . PRO A 1 98 ? 5.092 0.651 -17.036 1.00 92.00 98 PRO A C 1
ATOM 708 O O . PRO A 1 98 ? 4.606 1.348 -16.152 1.00 92.00 98 PRO A O 1
ATOM 711 N N . THR A 1 99 ? 6.162 -0.121 -16.840 1.00 89.94 99 THR A N 1
ATOM 712 C CA . THR A 1 99 ? 6.889 -0.152 -15.564 1.00 89.94 99 THR A CA 1
ATOM 713 C C . THR A 1 99 ? 7.397 1.236 -15.184 1.00 89.94 99 THR A C 1
ATOM 715 O O . THR A 1 99 ? 7.923 1.950 -16.040 1.00 89.94 99 THR A O 1
ATOM 718 N N . GLU A 1 100 ? 7.369 1.563 -13.896 1.00 86.19 100 GLU A N 1
ATOM 719 C CA . GLU A 1 100 ? 8.014 2.765 -13.358 1.00 86.19 100 GLU A CA 1
ATOM 720 C C . GLU A 1 100 ? 9.291 2.353 -12.629 1.00 86.19 100 GLU A C 1
ATOM 722 O O . GLU A 1 100 ? 9.251 1.470 -11.773 1.00 86.19 100 GLU A O 1
ATOM 727 N N . ASN A 1 101 ? 10.431 2.944 -12.998 1.00 81.88 101 ASN A N 1
ATOM 728 C CA . ASN A 1 101 ? 11.754 2.581 -12.467 1.00 81.88 101 ASN A CA 1
ATOM 729 C C . ASN A 1 101 ? 12.058 1.071 -12.568 1.00 81.88 101 ASN A C 1
ATOM 731 O O . ASN A 1 101 ? 12.719 0.496 -11.714 1.00 81.88 101 ASN A O 1
ATOM 735 N N . GLY A 1 102 ? 11.547 0.414 -13.617 1.00 84.75 102 GLY A N 1
ATOM 736 C CA . GLY A 1 102 ? 11.711 -1.028 -13.834 1.00 84.75 102 GLY A CA 1
ATOM 737 C C . GLY A 1 102 ? 10.793 -1.919 -12.990 1.00 84.75 102 GLY A C 1
ATOM 738 O O . GLY A 1 102 ? 10.907 -3.141 -13.064 1.00 84.75 102 GLY A O 1
ATOM 739 N N . HIS A 1 103 ? 9.858 -1.344 -12.226 1.00 87.00 103 HIS A N 1
ATOM 740 C CA . HIS A 1 103 ? 8.975 -2.083 -11.328 1.00 87.00 103 HIS A CA 1
ATOM 741 C C . HIS A 1 103 ? 7.500 -2.013 -11.731 1.00 87.00 103 HIS A C 1
ATOM 743 O O . HIS A 1 103 ? 6.989 -0.986 -12.185 1.00 87.00 103 HIS A O 1
ATOM 749 N N . ARG A 1 104 ? 6.804 -3.134 -11.515 1.00 92.00 104 ARG A N 1
ATOM 750 C CA . ARG A 1 104 ? 5.345 -3.262 -11.565 1.00 92.00 104 ARG A CA 1
ATOM 751 C C . ARG A 1 104 ? 4.930 -4.446 -10.667 1.00 92.00 104 ARG A C 1
ATOM 753 O O . ARG A 1 104 ? 5.133 -5.594 -11.062 1.00 92.00 104 ARG A O 1
ATOM 760 N N . PRO A 1 105 ? 4.398 -4.209 -9.453 1.00 93.25 105 PRO A N 1
ATOM 761 C CA . PRO A 1 105 ? 3.925 -2.932 -8.911 1.00 93.25 105 PRO A CA 1
ATOM 762 C C . PRO A 1 105 ? 5.058 -1.958 -8.561 1.00 93.25 105 PRO A C 1
ATOM 764 O O . PRO A 1 105 ? 6.064 -2.358 -7.981 1.00 93.25 105 PRO A O 1
ATOM 767 N N . ALA A 1 106 ? 4.858 -0.675 -8.867 1.00 91.25 106 ALA A N 1
ATOM 768 C CA . ALA A 1 106 ? 5.743 0.411 -8.441 1.00 91.25 106 ALA A CA 1
ATOM 769 C C . ALA A 1 106 ? 5.145 1.188 -7.267 1.00 91.25 106 ALA A C 1
ATOM 771 O O . ALA A 1 106 ? 3.944 1.469 -7.245 1.00 91.25 106 ALA A O 1
ATOM 772 N N . ILE A 1 107 ? 6.001 1.562 -6.318 1.00 90.88 107 ILE A N 1
ATOM 773 C CA . ILE A 1 107 ? 5.627 2.314 -5.114 1.00 90.88 107 ILE A CA 1
ATOM 774 C C . ILE A 1 107 ? 5.090 3.697 -5.487 1.00 90.88 107 ILE A C 1
ATOM 776 O O . ILE A 1 107 ? 4.012 4.089 -5.037 1.00 90.88 107 ILE A O 1
ATOM 780 N N . ASN A 1 108 ? 5.803 4.400 -6.369 1.00 86.12 108 ASN A N 1
ATOM 781 C CA . ASN A 1 108 ? 5.469 5.766 -6.772 1.00 86.12 108 ASN A CA 1
ATOM 782 C C . ASN A 1 108 ? 4.077 5.855 -7.410 1.00 86.12 108 ASN A C 1
ATOM 784 O O . ASN A 1 108 ? 3.343 6.807 -7.154 1.00 86.12 108 ASN A O 1
ATOM 788 N N . ALA A 1 109 ? 3.674 4.836 -8.172 1.00 91.50 109 ALA A N 1
ATOM 789 C CA . ALA A 1 109 ? 2.342 4.759 -8.762 1.00 91.50 109 ALA A CA 1
ATOM 790 C C . ALA A 1 109 ? 1.233 4.763 -7.689 1.00 91.50 109 ALA A C 1
ATOM 792 O O . ALA A 1 109 ? 0.270 5.529 -7.795 1.00 91.50 109 ALA A O 1
ATOM 793 N N . LEU A 1 110 ? 1.390 3.970 -6.620 1.00 94.69 110 LEU A N 1
ATOM 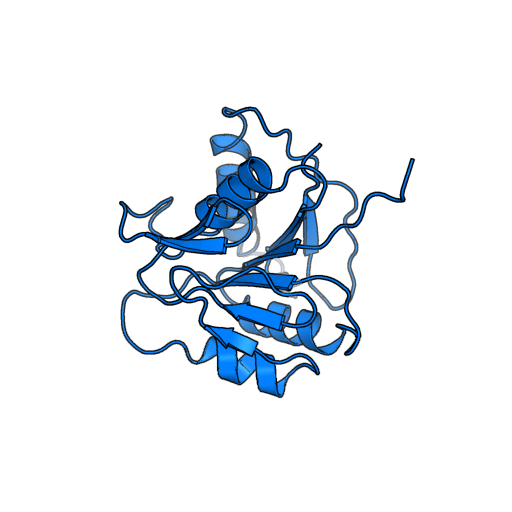794 C CA . LEU A 1 110 ? 0.455 3.963 -5.490 1.00 94.69 110 LEU A CA 1
ATOM 795 C C . LEU A 1 110 ? 0.484 5.302 -4.744 1.00 94.69 110 LEU A C 1
ATOM 797 O O . LEU A 1 110 ? -0.564 5.872 -4.457 1.00 94.69 110 LEU A O 1
ATOM 801 N N . PHE A 1 111 ? 1.678 5.810 -4.444 1.00 92.06 111 PHE A N 1
ATOM 802 C CA . PHE A 1 111 ? 1.853 7.007 -3.623 1.00 92.06 111 PHE A CA 1
ATOM 803 C C . PHE A 1 111 ? 1.278 8.251 -4.307 1.00 92.06 111 PHE A C 1
ATOM 805 O O . PHE A 1 111 ? 0.491 8.975 -3.699 1.00 92.06 111 PHE A O 1
ATOM 812 N N . ARG A 1 112 ? 1.601 8.469 -5.590 1.00 91.12 112 ARG A N 1
ATOM 813 C CA . ARG A 1 112 ? 1.071 9.602 -6.362 1.00 91.12 112 ARG A CA 1
ATOM 814 C C . ARG A 1 112 ? -0.442 9.520 -6.519 1.00 91.12 112 ARG A C 1
ATOM 816 O O . ARG A 1 112 ? -1.122 10.506 -6.268 1.00 91.12 112 ARG A O 1
ATOM 823 N N . SER A 1 113 ? -0.979 8.364 -6.915 1.00 94.25 113 SER A N 1
ATOM 824 C CA . SER A 1 113 ? -2.428 8.229 -7.124 1.00 94.25 113 SER A CA 1
ATOM 825 C C . SER A 1 113 ? -3.219 8.405 -5.823 1.00 94.25 113 SER A C 1
ATOM 827 O O . SER A 1 113 ? -4.222 9.111 -5.817 1.00 94.25 113 SER A O 1
ATOM 829 N N . ALA A 1 114 ? -2.723 7.875 -4.700 1.00 92.06 114 ALA A N 1
ATOM 830 C CA . ALA A 1 114 ? -3.316 8.108 -3.386 1.00 92.06 114 ALA A CA 1
ATOM 831 C C . ALA A 1 114 ? -3.273 9.588 -2.986 1.00 92.06 114 ALA A C 1
ATOM 833 O O . ALA A 1 114 ? -4.302 10.131 -2.584 1.00 92.06 114 ALA A O 1
ATOM 834 N N . ALA A 1 115 ? -2.124 10.255 -3.138 1.00 88.38 115 ALA A N 1
ATOM 835 C CA . ALA A 1 115 ? -1.997 11.680 -2.837 1.00 88.38 115 ALA A CA 1
ATOM 836 C C . ALA A 1 115 ? -2.963 12.528 -3.679 1.00 88.38 115 ALA A C 1
ATOM 838 O O . ALA A 1 115 ? -3.669 13.368 -3.133 1.00 88.38 115 ALA A O 1
ATOM 839 N N . VAL A 1 116 ? -3.069 12.258 -4.983 1.00 87.81 116 VAL A N 1
ATOM 840 C CA . VAL A 1 116 ? -4.002 12.966 -5.874 1.00 87.81 116 VAL A CA 1
ATOM 841 C C . VAL A 1 116 ? -5.463 12.678 -5.513 1.00 87.81 116 VAL A C 1
ATOM 843 O O . VAL A 1 116 ? -6.280 13.593 -5.493 1.00 87.81 116 VAL A O 1
ATOM 846 N N . SER A 1 117 ? -5.811 11.423 -5.216 1.00 88.12 117 SER A N 1
ATOM 847 C CA . SER A 1 117 ? -7.206 11.026 -4.992 1.00 88.12 117 SER A CA 1
ATOM 848 C C . SER A 1 117 ? -7.733 11.378 -3.601 1.00 88.12 117 SER A C 1
ATOM 850 O O . SER A 1 117 ? -8.933 11.594 -3.450 1.00 88.12 117 SER A O 1
ATOM 852 N N . MET A 1 118 ? -6.883 11.363 -2.574 1.00 85.44 118 MET A N 1
ATOM 853 C CA . MET A 1 118 ? -7.306 11.443 -1.169 1.00 85.44 118 MET A CA 1
ATOM 854 C C . MET A 1 118 ? -6.608 12.569 -0.387 1.00 85.44 118 MET A C 1
ATOM 856 O O . MET A 1 118 ? -7.018 12.875 0.738 1.00 85.44 118 MET A O 1
ATOM 860 N N . GLY A 1 119 ? -5.592 13.213 -0.972 1.00 85.25 119 GLY A N 1
ATOM 861 C CA . GLY A 1 119 ? -4.912 14.391 -0.432 1.00 85.25 119 GLY A CA 1
ATOM 862 C C . GLY A 1 119 ? -4.450 14.209 1.019 1.00 85.25 119 GLY A C 1
ATOM 863 O O . GLY A 1 119 ? -3.789 13.213 1.331 1.00 85.25 119 GLY A O 1
ATOM 864 N N . PRO A 1 120 ? -4.841 15.106 1.945 1.00 83.31 120 PRO A N 1
ATOM 865 C CA . PRO A 1 120 ? -4.370 15.094 3.333 1.00 83.31 120 PRO A CA 1
ATOM 866 C C . PRO A 1 120 ? -4.875 13.894 4.153 1.00 83.31 120 PRO A C 1
ATOM 868 O O . PRO A 1 120 ? -4.493 13.728 5.310 1.00 83.31 120 PRO A O 1
ATOM 871 N N . ARG A 1 121 ? -5.746 13.045 3.591 1.00 85.56 121 ARG A N 1
ATOM 872 C CA . ARG A 1 121 ? -6.181 11.791 4.227 1.00 85.56 121 ARG A CA 1
ATOM 873 C C . ARG A 1 121 ? -5.119 10.684 4.141 1.00 85.56 121 ARG A C 1
ATOM 875 O O . ARG A 1 121 ? -5.281 9.647 4.788 1.00 85.56 121 ARG A O 1
ATOM 882 N N . VAL A 1 122 ? -4.057 10.886 3.354 1.00 87.56 122 VAL A N 1
ATOM 883 C CA . VAL A 1 122 ? -3.030 9.874 3.079 1.00 87.56 122 VAL A CA 1
ATOM 884 C C . VAL A 1 122 ? -1.785 10.078 3.929 1.00 87.56 122 VAL A C 1
ATOM 886 O O . VAL A 1 122 ? -1.255 11.181 4.045 1.00 87.56 122 VAL A O 1
ATOM 889 N N . ILE A 1 123 ? -1.271 8.977 4.469 1.00 89.25 123 ILE A N 1
ATOM 890 C CA . ILE A 1 123 ? 0.071 8.906 5.051 1.00 89.25 123 ILE A CA 1
ATOM 891 C C . ILE A 1 123 ? 0.920 7.982 4.182 1.00 89.25 123 ILE A C 1
ATOM 893 O O . ILE A 1 123 ? 0.564 6.820 3.996 1.00 89.25 123 ILE A O 1
ATOM 897 N N . GLY A 1 124 ? 2.045 8.481 3.671 1.00 87.75 124 GLY A N 1
ATOM 898 C CA . GLY A 1 124 ? 3.035 7.680 2.957 1.00 87.75 124 GLY A CA 1
ATOM 899 C C . GLY A 1 124 ? 4.130 7.175 3.890 1.00 87.75 124 GLY A C 1
ATOM 900 O O . GLY A 1 124 ? 4.681 7.946 4.673 1.00 87.75 124 GLY A O 1
ATOM 901 N N . VAL A 1 125 ? 4.457 5.889 3.802 1.00 87.88 125 VAL A N 1
ATOM 902 C CA . VAL A 1 125 ? 5.501 5.230 4.595 1.00 87.88 125 VAL A CA 1
ATOM 903 C C . VAL A 1 125 ? 6.427 4.462 3.663 1.00 87.88 125 VAL A C 1
ATOM 905 O O . VAL A 1 125 ? 6.040 3.441 3.100 1.00 87.88 125 VAL A O 1
ATOM 908 N N . GLN A 1 126 ? 7.668 4.911 3.521 1.00 86.69 126 GLN A N 1
ATOM 909 C CA . GLN A 1 126 ? 8.680 4.180 2.760 1.00 86.69 126 GLN A CA 1
ATOM 910 C C . GLN A 1 126 ? 9.617 3.443 3.718 1.00 86.69 126 GLN A C 1
ATOM 912 O O . GLN A 1 126 ? 10.225 4.056 4.600 1.00 86.69 126 GLN A O 1
ATOM 917 N N . LEU A 1 127 ? 9.724 2.124 3.553 1.00 82.88 127 LEU A N 1
ATOM 918 C CA . LEU A 1 127 ? 10.567 1.262 4.378 1.00 82.88 127 LEU A CA 1
ATOM 919 C C . LEU A 1 127 ? 11.902 1.006 3.673 1.00 82.88 127 LEU A C 1
ATOM 921 O O . LEU A 1 127 ? 11.942 0.382 2.612 1.00 82.88 127 LEU A O 1
ATOM 925 N N . ALA A 1 128 ? 12.997 1.447 4.294 1.00 68.31 128 ALA A N 1
ATOM 926 C CA . ALA A 1 128 ? 14.354 1.165 3.837 1.00 68.31 128 ALA A CA 1
ATOM 927 C C . ALA A 1 128 ? 15.013 0.077 4.695 1.00 68.31 128 ALA A C 1
ATOM 929 O O . ALA A 1 128 ? 14.834 0.020 5.916 1.00 68.31 128 ALA A O 1
ATOM 930 N N . LYS A 1 129 ? 15.824 -0.773 4.058 1.00 58.62 129 LYS A N 1
ATOM 931 C CA . LYS A 1 129 ? 16.674 -1.744 4.750 1.00 58.62 129 LYS A CA 1
ATOM 932 C C . LYS A 1 129 ? 17.785 -1.003 5.502 1.00 58.62 129 LYS A C 1
ATOM 934 O O . LYS A 1 129 ? 18.552 -0.273 4.882 1.00 58.62 129 LYS A O 1
ATOM 939 N N . LEU A 1 130 ? 17.926 -1.239 6.806 1.00 49.50 130 LEU A N 1
ATOM 940 C CA . LEU A 1 130 ? 19.160 -0.921 7.527 1.00 49.50 130 LEU A CA 1
ATOM 941 C C . LEU A 1 130 ? 20.013 -2.194 7.563 1.00 49.50 130 LEU A C 1
ATOM 943 O O . LEU A 1 130 ? 19.606 -3.214 8.114 1.00 49.50 130 LEU A O 1
ATOM 947 N N . THR A 1 131 ? 21.185 -2.171 6.934 1.00 45.47 131 THR A N 1
ATOM 948 C CA . THR A 1 131 ? 22.176 -3.236 7.119 1.00 45.47 131 THR A CA 1
ATOM 949 C C . THR A 1 131 ? 22.836 -3.029 8.475 1.00 45.47 131 THR A C 1
ATOM 951 O O . THR A 1 131 ? 23.465 -1.998 8.690 1.00 45.47 131 THR A O 1
ATOM 954 N N . THR A 1 132 ? 22.736 -3.994 9.383 1.00 40.41 132 THR A N 1
ATOM 955 C CA . THR A 1 132 ? 23.447 -3.991 10.675 1.00 40.41 132 THR A CA 1
ATOM 956 C C . THR A 1 132 ? 24.946 -4.301 10.532 1.00 40.41 132 THR A C 1
ATOM 958 O O . THR A 1 132 ? 25.549 -4.865 11.439 1.00 40.41 132 THR A O 1
ATOM 961 N N . GLU A 1 133 ? 25.560 -3.974 9.395 1.00 42.97 133 GLU A N 1
ATOM 962 C CA . GLU A 1 133 ? 26.961 -4.286 9.112 1.00 42.97 133 GLU A CA 1
ATOM 963 C C . GLU A 1 133 ? 27.846 -3.105 9.528 1.00 42.97 133 GLU A C 1
ATOM 965 O O . GLU A 1 133 ? 28.177 -2.228 8.732 1.00 42.97 133 GLU A O 1
ATOM 970 N N . ASN A 1 134 ? 28.250 -3.093 10.798 1.00 37.94 134 ASN A N 1
ATOM 971 C CA . ASN A 1 134 ? 29.321 -2.236 11.314 1.00 37.94 134 ASN A CA 1
ATOM 972 C C . ASN A 1 134 ? 30.704 -2.813 10.946 1.00 37.94 134 ASN A C 1
ATOM 974 O O . ASN A 1 134 ? 31.573 -2.951 11.809 1.00 37.94 134 ASN A O 1
ATOM 978 N N . HIS A 1 135 ? 30.922 -3.180 9.681 1.00 32.66 135 HIS A N 1
ATOM 979 C CA . HIS A 1 135 ? 32.220 -3.646 9.202 1.00 32.66 135 HIS A CA 1
ATOM 980 C C . HIS A 1 135 ? 32.814 -2.643 8.214 1.00 32.66 135 HIS A C 1
ATOM 982 O O . HIS A 1 135 ? 32.260 -2.341 7.160 1.00 32.66 135 HIS A O 1
ATOM 988 N N . ILE A 1 136 ? 33.962 -2.098 8.617 1.00 44.59 136 ILE A N 1
ATOM 989 C CA . ILE A 1 136 ? 34.863 -1.261 7.830 1.00 44.59 136 ILE A CA 1
ATOM 990 C C . ILE A 1 136 ? 35.038 -1.891 6.436 1.00 44.59 136 ILE A C 1
ATOM 992 O O . ILE A 1 136 ? 35.630 -2.957 6.310 1.00 44.59 136 ILE A O 1
ATOM 996 N N . GLY A 1 137 ? 34.534 -1.215 5.400 1.00 41.44 137 GLY A N 1
ATOM 997 C CA . GLY A 1 137 ? 34.868 -1.501 4.002 1.00 41.44 137 GLY A CA 1
ATOM 998 C C . GLY A 1 137 ? 33.942 -2.467 3.253 1.00 41.44 137 GLY A C 1
ATOM 999 O O . GLY A 1 137 ? 34.352 -3.560 2.892 1.00 41.44 137 GLY A O 1
ATOM 1000 N N . SER A 1 138 ? 32.716 -2.052 2.938 1.00 36.00 138 SER A N 1
ATOM 1001 C CA . SER A 1 138 ? 32.037 -2.291 1.643 1.00 36.00 138 SER A CA 1
ATOM 1002 C C . SER A 1 138 ? 30.620 -1.713 1.713 1.00 36.00 138 SER A C 1
ATOM 1004 O O . SER A 1 138 ? 30.021 -1.674 2.779 1.00 36.00 138 SER A O 1
ATOM 1006 N N . ALA A 1 139 ? 30.109 -1.175 0.606 1.00 40.53 139 ALA A N 1
ATOM 1007 C CA . ALA A 1 139 ? 28.865 -0.411 0.556 1.00 40.53 139 ALA A CA 1
ATOM 1008 C C . ALA A 1 139 ? 27.656 -1.283 0.160 1.00 40.53 139 ALA A C 1
ATOM 1010 O O . ALA A 1 139 ? 27.606 -1.732 -0.984 1.00 40.53 139 ALA A O 1
ATOM 1011 N N . PRO A 1 140 ? 26.639 -1.446 1.035 1.00 38.72 140 PRO A N 1
ATOM 1012 C CA . PRO A 1 140 ? 25.283 -1.779 0.591 1.00 38.72 140 PRO A CA 1
ATOM 1013 C C . PRO A 1 140 ? 24.216 -0.758 1.028 1.00 38.72 140 PRO A C 1
ATOM 1015 O O . PRO A 1 140 ? 23.063 -0.892 0.634 1.00 38.72 140 PRO A O 1
ATOM 1018 N N . ALA A 1 141 ? 24.561 0.284 1.795 1.00 41.94 141 ALA A N 1
ATOM 1019 C CA . ALA A 1 141 ? 23.603 1.323 2.195 1.00 41.94 141 ALA A CA 1
ATOM 1020 C C . ALA A 1 141 ? 23.323 2.348 1.078 1.00 41.94 141 ALA A C 1
ATOM 1022 O O . ALA A 1 141 ? 22.221 2.884 0.990 1.00 41.94 141 ALA A O 1
ATOM 1023 N N . LEU A 1 142 ? 24.303 2.594 0.198 1.00 35.12 142 LEU A N 1
ATOM 1024 C CA . LEU A 1 142 ? 24.193 3.617 -0.843 1.00 35.12 142 LEU A CA 1
ATOM 1025 C C . LEU A 1 142 ? 23.152 3.262 -1.906 1.00 35.12 142 LEU A C 1
ATOM 1027 O O . LEU A 1 142 ? 22.429 4.149 -2.314 1.00 35.12 142 LEU A O 1
ATOM 1031 N N . SER A 1 143 ? 22.997 2.002 -2.325 1.00 35.97 143 SER A N 1
ATOM 1032 C CA . SER A 1 143 ? 22.052 1.661 -3.405 1.00 35.97 143 SER A CA 1
ATOM 1033 C C . SER A 1 143 ? 20.587 1.861 -3.011 1.00 35.97 143 SER A C 1
ATOM 1035 O O . SER A 1 143 ? 19.829 2.423 -3.790 1.00 35.97 143 SER A O 1
ATOM 1037 N N . SER A 1 144 ? 20.192 1.479 -1.792 1.00 39.81 144 SER A N 1
ATOM 1038 C CA . SER A 1 144 ? 18.821 1.701 -1.307 1.00 39.81 144 SER A CA 1
ATOM 1039 C C . SER A 1 144 ? 18.538 3.169 -0.970 1.00 39.81 144 SER A C 1
ATOM 1041 O O . SER A 1 144 ? 17.405 3.613 -1.126 1.00 39.81 144 SER A O 1
ATOM 1043 N N . LEU A 1 145 ? 19.552 3.929 -0.538 1.00 40.09 145 LEU A N 1
ATOM 1044 C CA . LEU A 1 145 ? 19.454 5.384 -0.371 1.00 40.09 145 LEU A CA 1
ATOM 1045 C C . LEU A 1 145 ? 19.428 6.115 -1.721 1.00 40.09 145 LEU A C 1
ATOM 1047 O O . LEU A 1 145 ? 18.674 7.064 -1.862 1.00 40.09 145 LEU A O 1
ATOM 1051 N N . LEU A 1 146 ? 20.170 5.643 -2.726 1.00 41.62 146 LEU A N 1
ATOM 1052 C CA . LEU A 1 146 ? 20.163 6.177 -4.091 1.00 41.62 146 LEU A CA 1
ATOM 1053 C C . LEU A 1 146 ? 18.840 5.884 -4.804 1.00 41.62 146 LEU A C 1
ATOM 1055 O O . LEU A 1 146 ? 18.356 6.741 -5.529 1.00 41.62 146 LEU A O 1
ATOM 1059 N N . GLU A 1 147 ? 18.234 4.708 -4.610 1.00 45.69 147 GLU A N 1
ATOM 1060 C CA . GLU A 1 147 ? 16.870 4.431 -5.089 1.00 45.69 147 GLU A CA 1
ATOM 1061 C C . GLU A 1 147 ? 15.858 5.366 -4.418 1.00 45.69 147 GLU A C 1
ATOM 1063 O O . GLU A 1 147 ? 15.030 5.953 -5.105 1.00 45.69 147 GLU A O 1
ATOM 1068 N N . LEU A 1 148 ? 15.983 5.579 -3.102 1.00 45.19 148 LEU A N 1
ATOM 1069 C CA . LEU A 1 148 ? 15.130 6.489 -2.336 1.00 45.19 148 LEU A CA 1
ATOM 1070 C C . LEU A 1 148 ? 15.271 7.950 -2.797 1.00 45.19 148 LEU A C 1
ATOM 1072 O O . LEU A 1 148 ? 14.271 8.628 -3.020 1.00 45.19 148 LEU A O 1
ATOM 1076 N N . GLU A 1 149 ? 16.501 8.439 -2.955 1.00 39.97 149 GLU A N 1
ATOM 1077 C CA . GLU A 1 149 ? 16.791 9.790 -3.437 1.00 39.97 149 GLU A CA 1
ATOM 1078 C C . GLU A 1 149 ? 16.383 9.962 -4.898 1.00 39.97 149 GLU A C 1
ATOM 1080 O O . GLU A 1 149 ? 15.823 10.998 -5.233 1.00 39.97 149 GLU A O 1
ATOM 1085 N N . ASN A 1 150 ? 16.581 8.958 -5.758 1.00 41.28 150 ASN A N 1
ATOM 1086 C CA . ASN A 1 150 ? 16.121 9.008 -7.146 1.00 41.28 150 ASN A CA 1
ATOM 1087 C C . ASN A 1 150 ? 14.591 8.968 -7.248 1.00 41.28 150 ASN A C 1
ATOM 1089 O O . ASN A 1 150 ? 14.034 9.680 -8.081 1.00 41.28 150 ASN A O 1
ATOM 1093 N N . ASP A 1 151 ? 13.904 8.191 -6.407 1.00 46.59 151 ASP A N 1
ATOM 1094 C CA . ASP A 1 151 ? 12.439 8.154 -6.344 1.00 46.59 151 ASP A CA 1
ATOM 1095 C C . ASP A 1 151 ? 11.865 9.489 -5.847 1.00 46.59 151 ASP A C 1
ATOM 1097 O O . ASP A 1 151 ? 10.887 9.981 -6.407 1.00 46.59 151 ASP A O 1
ATOM 1101 N N . ILE A 1 152 ? 12.491 10.120 -4.847 1.00 43.78 152 ILE A N 1
ATOM 1102 C CA . ILE A 1 152 ? 12.087 11.443 -4.345 1.00 43.78 152 ILE A CA 1
ATOM 1103 C C . ILE A 1 152 ? 12.432 12.545 -5.363 1.00 43.78 152 ILE A C 1
ATOM 1105 O O . ILE A 1 152 ? 11.570 13.355 -5.705 1.00 43.78 152 ILE A O 1
ATOM 1109 N N . ALA A 1 153 ? 13.660 12.574 -5.889 1.00 36.53 153 ALA A N 1
ATOM 1110 C CA . ALA A 1 153 ? 14.158 13.620 -6.784 1.00 36.53 153 ALA A CA 1
ATOM 1111 C C . ALA A 1 153 ? 13.491 13.597 -8.168 1.00 36.53 153 ALA A C 1
ATOM 1113 O O . ALA A 1 153 ? 13.182 14.660 -8.707 1.00 36.53 153 ALA A O 1
ATOM 1114 N N . ASN A 1 154 ? 13.191 12.418 -8.729 1.00 40.56 154 ASN A N 1
ATOM 1115 C CA . ASN A 1 154 ? 12.433 12.323 -9.984 1.00 40.56 154 ASN A CA 1
ATOM 1116 C C . ASN A 1 154 ? 10.946 12.687 -9.821 1.00 40.56 154 ASN A C 1
ATOM 1118 O O . ASN A 1 154 ? 10.262 12.893 -10.823 1.00 40.56 154 ASN A O 1
ATOM 1122 N N . ASN A 1 155 ? 10.440 12.785 -8.586 1.00 43.84 155 ASN A N 1
ATOM 1123 C CA . ASN A 1 155 ? 9.027 13.016 -8.278 1.00 43.84 155 ASN A CA 1
ATOM 1124 C C . ASN A 1 155 ? 8.722 14.448 -7.782 1.00 43.84 155 ASN A C 1
ATOM 1126 O O . ASN A 1 155 ? 7.561 14.820 -7.648 1.00 43.84 155 ASN A O 1
ATOM 1130 N N . GLN A 1 156 ? 9.735 15.304 -7.604 1.00 39.09 156 GLN A N 1
ATOM 1131 C CA . GLN A 1 156 ? 9.594 16.738 -7.275 1.00 39.09 156 GLN A CA 1
ATOM 1132 C C . GLN A 1 156 ? 9.094 17.609 -8.457 1.00 39.09 156 GLN A C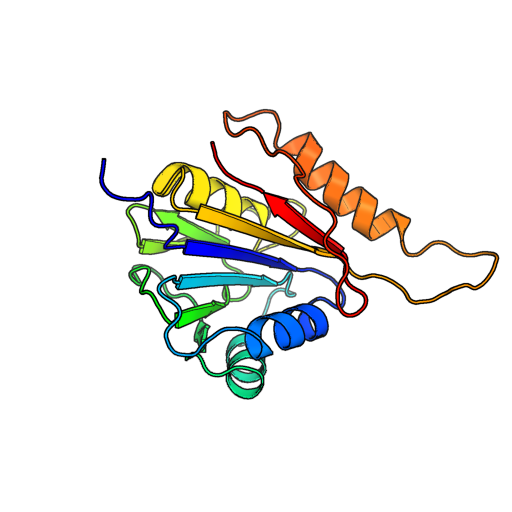 1
ATOM 1134 O O . GLN A 1 156 ? 9.189 18.833 -8.419 1.00 39.09 156 GLN A O 1
ATOM 1139 N N . ARG A 1 157 ? 8.573 17.008 -9.539 1.00 32.25 157 ARG A N 1
ATOM 1140 C CA . ARG A 1 157 ? 8.071 17.725 -10.733 1.00 32.25 157 ARG A CA 1
ATOM 1141 C C . ARG A 1 157 ? 6.548 17.741 -10.899 1.00 32.25 157 ARG A C 1
ATOM 1143 O O . ARG A 1 157 ? 6.078 18.319 -11.873 1.00 32.25 157 ARG A O 1
ATOM 1150 N N . SER A 1 158 ? 5.780 17.160 -9.978 1.00 36.59 158 SER A N 1
ATOM 1151 C CA . SER A 1 158 ? 4.312 17.200 -10.028 1.00 36.59 158 SER A CA 1
ATOM 1152 C C . SER A 1 158 ? 3.720 17.468 -8.646 1.00 36.59 158 SER A C 1
ATOM 1154 O O . SER A 1 158 ? 3.579 16.529 -7.872 1.00 36.59 158 SER A O 1
ATOM 1156 N N . ASP A 1 159 ? 3.422 18.739 -8.361 1.00 34.69 159 ASP A N 1
ATOM 1157 C CA . ASP A 1 159 ? 2.446 19.316 -7.409 1.00 34.69 159 ASP A CA 1
ATOM 1158 C C . ASP A 1 159 ? 2.271 18.731 -5.983 1.00 34.69 159 ASP A C 1
ATOM 1160 O O . ASP A 1 159 ? 1.410 19.201 -5.242 1.00 34.69 159 ASP A O 1
ATOM 1164 N N . VAL A 1 160 ? 3.072 17.752 -5.548 1.00 40.25 160 VAL A N 1
ATOM 1165 C CA . VAL A 1 160 ? 2.999 17.107 -4.227 1.00 40.25 160 VAL A CA 1
ATOM 1166 C C . VAL A 1 160 ? 4.354 17.231 -3.541 1.00 40.25 160 VAL A C 1
ATOM 1168 O O . VAL A 1 160 ? 5.322 16.567 -3.914 1.00 40.25 160 VAL A O 1
ATOM 1171 N N . ASP A 1 161 ? 4.422 18.090 -2.527 1.00 39.06 161 ASP A N 1
ATOM 1172 C CA . ASP A 1 161 ? 5.658 18.383 -1.806 1.00 39.06 161 ASP A CA 1
ATOM 1173 C C . ASP A 1 161 ? 5.931 17.293 -0.748 1.00 39.06 161 ASP A C 1
ATOM 1175 O O . ASP A 1 161 ? 5.300 17.236 0.310 1.00 39.06 161 ASP A O 1
ATOM 1179 N N . TYR A 1 162 ? 6.843 16.364 -1.054 1.00 41.41 162 TYR A N 1
ATOM 1180 C CA . TYR A 1 162 ? 7.254 15.289 -0.143 1.00 41.41 162 TYR A CA 1
ATOM 1181 C C . TYR A 1 162 ? 8.272 15.815 0.880 1.00 41.41 162 TYR A C 1
ATOM 1183 O O . TYR A 1 162 ? 9.471 15.832 0.608 1.00 41.41 162 TYR A O 1
ATOM 1191 N N . GLN A 1 163 ? 7.830 16.200 2.083 1.00 33.75 163 GLN A N 1
ATOM 1192 C CA . GLN A 1 163 ? 8.757 16.498 3.184 1.00 33.75 163 GLN A CA 1
ATOM 1193 C C . GLN A 1 163 ? 9.066 15.259 4.035 1.00 33.75 163 GLN A C 1
ATOM 1195 O O . GLN A 1 163 ? 8.173 14.634 4.609 1.00 33.75 163 GLN A O 1
ATOM 1200 N N . ALA A 1 164 ? 10.357 14.942 4.150 1.00 35.38 164 ALA A N 1
ATOM 1201 C CA . ALA A 1 164 ? 10.917 13.951 5.061 1.00 35.38 164 ALA A CA 1
ATOM 1202 C C . ALA A 1 164 ? 10.841 14.445 6.518 1.00 35.38 164 ALA A C 1
ATOM 1204 O O . ALA A 1 164 ? 11.782 15.059 7.017 1.00 35.38 164 ALA A O 1
ATOM 1205 N N . ASN A 1 165 ? 9.736 14.193 7.221 1.00 31.09 165 ASN A N 1
ATOM 1206 C CA . ASN A 1 165 ? 9.603 14.605 8.621 1.00 31.09 165 ASN A CA 1
ATOM 1207 C C . ASN A 1 165 ? 9.841 13.425 9.578 1.00 31.09 165 ASN A C 1
ATOM 1209 O O . ASN A 1 165 ? 9.013 12.526 9.686 1.00 31.09 165 ASN A O 1
ATOM 1213 N N . GLY A 1 166 ? 10.963 13.477 10.309 1.00 33.78 166 GLY A N 1
ATOM 1214 C CA . GLY A 1 166 ? 11.254 12.652 11.489 1.00 33.78 166 GLY A CA 1
ATOM 1215 C C . GLY A 1 166 ? 11.772 11.236 11.207 1.00 33.78 166 GLY A C 1
ATOM 1216 O O . GLY A 1 166 ? 10.998 10.312 10.975 1.00 33.78 166 GLY A O 1
ATOM 1217 N N . LEU A 1 167 ? 13.089 11.041 11.339 1.00 31.91 167 LEU A N 1
ATOM 1218 C CA . LEU A 1 167 ? 13.731 9.723 11.407 1.00 31.91 167 LEU A CA 1
ATOM 1219 C C . LEU A 1 167 ? 13.398 9.052 12.752 1.00 31.91 167 LEU A C 1
ATOM 1221 O O . LEU A 1 167 ? 14.125 9.188 13.734 1.00 31.91 167 LEU A O 1
ATOM 1225 N N . GLY A 1 168 ? 12.271 8.347 12.821 1.00 31.89 168 GLY A N 1
ATOM 1226 C CA . GLY A 1 168 ? 11.940 7.487 13.955 1.00 31.89 168 GLY A CA 1
ATOM 1227 C C . GLY A 1 168 ? 12.585 6.113 13.794 1.00 31.89 168 GLY A C 1
ATOM 1228 O O . GLY A 1 168 ? 12.033 5.254 13.112 1.00 31.89 168 GLY A O 1
ATOM 1229 N N . VAL A 1 169 ? 13.740 5.889 14.422 1.00 29.12 169 VAL A N 1
ATOM 1230 C CA . VAL A 1 169 ? 14.368 4.561 14.504 1.00 29.12 169 VAL A CA 1
ATOM 1231 C C . VAL A 1 169 ? 13.713 3.773 15.633 1.00 29.12 169 VAL A C 1
ATOM 1233 O O . VAL A 1 169 ? 13.952 4.027 16.810 1.00 29.12 169 VAL A O 1
ATOM 1236 N N . SER A 1 170 ? 12.908 2.773 15.291 1.00 30.50 170 SER A N 1
ATOM 1237 C CA . SER A 1 170 ? 12.668 1.656 16.201 1.00 30.50 170 SER A CA 1
ATOM 1238 C C . SER A 1 170 ? 12.804 0.352 15.421 1.00 30.50 170 SER A C 1
ATOM 1240 O O . SER A 1 170 ? 12.346 0.250 14.286 1.00 30.50 170 SER A O 1
ATOM 1242 N N . SER A 1 171 ? 13.486 -0.632 16.012 1.00 32.09 171 SER A N 1
ATOM 1243 C CA . SER A 1 171 ? 13.698 -1.992 15.478 1.00 32.09 171 SER A CA 1
ATOM 1244 C C . SER A 1 171 ? 14.631 -2.182 14.264 1.00 32.09 171 SER A C 1
ATOM 1246 O O . SER A 1 171 ? 14.542 -3.203 13.592 1.00 32.09 171 SER A O 1
ATOM 1248 N N . GLY A 1 172 ? 15.581 -1.274 14.011 1.00 33.47 172 GLY A N 1
ATOM 1249 C CA . GLY A 1 172 ? 16.605 -1.492 12.972 1.00 33.47 172 GLY A CA 1
ATOM 1250 C C . GLY A 1 172 ? 16.137 -1.201 11.542 1.00 33.47 172 GLY A C 1
ATOM 1251 O O . GLY A 1 172 ? 16.690 -1.755 10.600 1.00 33.47 172 GLY A O 1
ATOM 1252 N N . PHE A 1 173 ? 15.145 -0.321 11.379 1.00 38.41 173 PHE A N 1
ATOM 1253 C CA . PHE A 1 173 ? 14.679 0.205 10.093 1.00 38.41 173 PHE A CA 1
ATOM 1254 C C . PHE A 1 173 ? 14.610 1.736 10.145 1.00 38.41 173 PHE A C 1
ATOM 1256 O O . PHE A 1 173 ? 14.359 2.308 11.209 1.00 38.41 173 PHE A O 1
ATOM 1263 N N . SER A 1 174 ? 14.821 2.392 9.000 1.00 38.78 174 SER A N 1
ATOM 1264 C CA . SER A 1 174 ? 14.534 3.821 8.832 1.00 38.78 174 SER A CA 1
ATOM 1265 C C . SER A 1 174 ? 13.171 3.969 8.162 1.00 38.78 174 SER A C 1
ATOM 1267 O O . SER A 1 174 ? 12.925 3.370 7.112 1.00 38.78 174 SER A O 1
ATOM 1269 N N . CYS A 1 175 ? 12.280 4.726 8.798 1.00 36.19 175 CYS A N 1
ATOM 1270 C CA . CYS A 1 175 ? 10.960 5.055 8.281 1.00 36.19 175 CYS A CA 1
ATOM 1271 C C . CYS A 1 175 ? 10.995 6.488 7.750 1.00 36.19 175 CYS A C 1
ATOM 1273 O O . CYS A 1 175 ? 11.207 7.423 8.524 1.00 36.19 175 CYS A O 1
ATOM 1275 N N . LEU A 1 176 ? 10.774 6.659 6.447 1.00 46.12 176 LEU A N 1
ATOM 1276 C CA . LEU A 1 176 ? 10.487 7.971 5.884 1.00 46.12 176 LEU A CA 1
ATOM 1277 C C . LEU A 1 176 ? 8.969 8.145 5.849 1.00 46.12 176 LEU A C 1
ATOM 1279 O O . LEU A 1 176 ? 8.280 7.434 5.114 1.00 46.12 176 LEU A O 1
ATOM 1283 N N . THR A 1 177 ? 8.452 9.072 6.656 1.00 44.19 177 THR A N 1
ATOM 1284 C CA . THR A 1 177 ? 7.037 9.447 6.597 1.00 44.19 177 THR A CA 1
ATOM 1285 C C . THR A 1 177 ? 6.882 10.629 5.655 1.00 44.19 177 THR A C 1
ATOM 1287 O O . THR A 1 177 ? 7.459 11.689 5.890 1.00 44.19 177 THR A O 1
ATOM 1290 N N . ALA A 1 178 ? 6.085 10.445 4.611 1.00 44.84 178 ALA A N 1
ATOM 1291 C CA . ALA A 1 178 ? 5.654 11.503 3.718 1.00 44.84 178 ALA A CA 1
ATOM 1292 C C . ALA A 1 178 ? 4.213 11.895 4.048 1.00 44.84 178 ALA A C 1
ATOM 1294 O O . ALA A 1 178 ? 3.332 11.036 4.153 1.00 44.84 178 ALA A O 1
ATOM 1295 N N . ARG A 1 179 ? 3.963 13.195 4.201 1.00 39.31 179 ARG A N 1
ATOM 1296 C CA . ARG A 1 179 ? 2.608 13.750 4.259 1.00 39.31 179 ARG A CA 1
ATOM 1297 C C . ARG A 1 179 ? 2.328 14.476 2.954 1.00 39.31 179 ARG A C 1
ATOM 1299 O O . ARG A 1 179 ? 3.117 15.331 2.569 1.00 39.31 179 ARG A O 1
ATOM 1306 N N . ALA A 1 180 ? 1.220 14.134 2.305 1.00 38.34 180 ALA A N 1
ATOM 1307 C CA . ALA A 1 180 ? 0.649 14.991 1.276 1.00 38.34 180 ALA A CA 1
ATOM 1308 C C . ALA A 1 180 ? 0.019 16.201 1.988 1.00 38.34 180 ALA A C 1
ATOM 1310 O O . ALA A 1 180 ? -0.799 16.011 2.894 1.00 38.34 180 ALA A O 1
ATOM 1311 N N . TYR A 1 181 ? 0.470 17.408 1.646 1.00 38.88 181 TYR A N 1
ATOM 1312 C CA . TYR A 1 181 ? -0.076 18.669 2.161 1.00 38.88 181 TYR A CA 1
ATOM 1313 C C . TYR A 1 181 ? -1.273 19.131 1.331 1.00 38.88 181 TYR A C 1
ATOM 1315 O O . TYR A 1 181 ? -1.232 18.948 0.096 1.00 38.88 181 TYR A O 1
#

Sequence (181 aa):
MAPQRHDLIVVGASAGGVEALRSLVATLPPDLRAAVAVVLHLPVGGVSALPHILRRSGKLPTVSAGNGMPVRPGTIYAAPPDHHTLVIEDQFVLSHGPTENGHRPAINALFRSAAVSMGPRVIGVQLAKLTTENHIGSAPALSSLLELENDIANNQRSDVDYQANGLGVSSGFSCLTARAY

InterPro domains:
  IPR000673 Signal transduction response regulator, chemotaxis, protein-glutamate methylesterase [PF01339] (9-128)
  IPR000673 Signal transduction response regulator, chemotaxis, protein-glutamate methylesterase [PS50122] (3-172)
  IPR035909 Methylesterase CheB, C-terminal [G3DSA:3.40.50.180] (2-133)
  IPR035909 Methylesterase CheB, C-terminal [SSF52738] (4-127)

Radius of gyration: 15.75 Å; chains: 1; bounding box: 49×38×35 Å